Protein AF-A0A1A9QG24-F1 (afdb_monomer_lite)

Radius of gyration: 13.67 Å; chains: 1; bounding box: 30×37×31 Å

pLDDT: mean 81.53, std 14.42, range [37.28, 94.19]

Foldseek 3Di:
DAFDDDPPLVQLLVLLLVVLVVDVPHADDDLQHDPPRVVVSVVSSDRDPSNQVSLVVLVPDDDPDCPPPSNVSNVRRTHGDDPPPPPDD

Organism: NCBI:txid432608

Secondary structure (DSSP, 8-state):
-PBP-S--HHHHHHHHHHHHHHTSSS---GGG--TTHHHHHH-TTS--HHHHHHHHHHHTS--S-TTSHHHHHHHHHTBPPPP------

Sequence (89 aa):
MQLIKEPNNGEWTNKWGAFIDAHQKADPQGIWKISDWKNKKAQRSNVPQEFKTNCSNNGSKQVVDKKEGIYQKVKSYCTKPLPATPTKR

Structure (mmCIF, N/CA/C/O backbone):
data_AF-A0A1A9QG24-F1
#
_entry.id   AF-A0A1A9QG24-F1
#
loop_
_atom_site.group_PDB
_atom_site.id
_atom_site.type_symbol
_atom_site.label_atom_id
_atom_site.label_alt_id
_atom_site.label_comp_id
_atom_site.label_asym_id
_atom_site.label_entity_id
_atom_site.label_seq_id
_atom_site.pdbx_PDB_ins_code
_atom_site.Cartn_x
_atom_site.Cartn_y
_atom_site.Cartn_z
_atom_site.occupancy
_atom_site.B_iso_or_equiv
_atom_site.auth_seq_id
_atom_site.auth_comp_id
_atom_site.auth_asym_id
_atom_site.auth_atom_id
_atom_site.pdbx_PDB_model_num
ATOM 1 N N . MET A 1 1 ? 2.292 -5.536 16.350 1.00 60.22 1 MET A N 1
ATOM 2 C CA . MET A 1 1 ? 2.531 -5.286 14.909 1.00 60.22 1 MET A CA 1
ATOM 3 C C . MET A 1 1 ? 3.427 -4.071 14.804 1.00 60.22 1 MET A C 1
ATOM 5 O O . MET A 1 1 ? 3.073 -3.056 15.385 1.00 60.22 1 MET A O 1
ATOM 9 N N . GLN A 1 2 ? 4.573 -4.167 14.131 1.00 77.19 2 GLN A N 1
ATOM 10 C CA . GLN A 1 2 ? 5.454 -3.017 13.920 1.00 77.19 2 GLN A CA 1
ATOM 11 C C . GLN A 1 2 ? 5.288 -2.512 12.486 1.00 77.19 2 GLN A C 1
ATOM 13 O O . GLN A 1 2 ? 5.552 -3.252 11.536 1.00 77.19 2 GLN A O 1
ATOM 18 N N . LEU A 1 3 ? 4.821 -1.268 12.338 1.00 82.31 3 LEU A N 1
ATOM 19 C CA . LEU A 1 3 ? 4.747 -0.597 11.039 1.00 82.31 3 LEU A CA 1
ATOM 20 C C . LEU A 1 3 ? 6.155 -0.364 10.483 1.00 82.31 3 LEU A C 1
ATOM 22 O O . LEU A 1 3 ? 7.105 -0.139 11.241 1.00 82.31 3 LEU A O 1
ATOM 26 N N . ILE A 1 4 ? 6.283 -0.417 9.161 1.00 83.38 4 ILE A N 1
ATOM 27 C CA . ILE A 1 4 ? 7.490 0.023 8.465 1.00 83.38 4 ILE A CA 1
ATOM 28 C C . ILE A 1 4 ? 7.520 1.553 8.577 1.00 83.38 4 ILE A C 1
ATOM 30 O O . ILE A 1 4 ? 6.597 2.222 8.121 1.00 83.38 4 ILE A O 1
ATOM 34 N N . LYS A 1 5 ? 8.535 2.098 9.253 1.00 73.94 5 LYS A N 1
ATOM 35 C CA . LYS A 1 5 ? 8.687 3.548 9.492 1.00 73.94 5 LYS A CA 1
ATOM 36 C C . LYS A 1 5 ? 9.816 4.161 8.666 1.00 73.94 5 LYS A C 1
ATOM 38 O O . LYS A 1 5 ? 9.712 5.298 8.229 1.00 73.94 5 LYS A O 1
ATOM 43 N N . GLU A 1 6 ? 10.865 3.381 8.429 1.00 73.00 6 GLU A N 1
ATOM 44 C CA . GLU A 1 6 ? 12.068 3.825 7.733 1.00 73.00 6 GLU A CA 1
ATOM 45 C C . GLU A 1 6 ? 11.891 3.784 6.210 1.00 73.00 6 GLU A C 1
ATOM 47 O O . GLU A 1 6 ? 11.121 2.959 5.700 1.00 73.00 6 GLU A O 1
ATOM 52 N N . PRO A 1 7 ? 12.653 4.591 5.449 1.00 64.25 7 PRO A N 1
ATOM 53 C CA . PRO A 1 7 ? 12.697 4.541 3.990 1.00 64.25 7 PRO A CA 1
ATOM 54 C C . PRO A 1 7 ? 13.397 3.279 3.459 1.00 64.25 7 PRO A C 1
ATOM 56 O O . PRO A 1 7 ? 13.886 3.288 2.335 1.00 64.25 7 PRO A O 1
ATOM 59 N N . ASN A 1 8 ? 13.454 2.187 4.232 1.00 64.50 8 ASN A N 1
ATOM 60 C CA . ASN A 1 8 ? 14.115 0.957 3.824 1.00 64.50 8 ASN A CA 1
ATOM 61 C C . ASN A 1 8 ? 13.427 0.397 2.567 1.00 64.50 8 ASN A C 1
ATOM 63 O O . ASN A 1 8 ? 12.340 -0.187 2.625 1.00 64.50 8 ASN A O 1
ATOM 67 N N . ASN A 1 9 ? 14.046 0.654 1.413 1.00 68.06 9 ASN A N 1
ATOM 68 C CA . ASN A 1 9 ? 13.429 0.460 0.107 1.00 68.06 9 ASN A CA 1
ATOM 69 C C . ASN A 1 9 ? 13.095 -1.011 -0.153 1.00 68.06 9 ASN A C 1
ATOM 71 O O . ASN A 1 9 ? 12.106 -1.281 -0.827 1.00 68.06 9 ASN A O 1
ATOM 75 N N . GLY A 1 10 ? 13.843 -1.960 0.421 1.00 81.00 10 GLY A N 1
ATOM 76 C CA . GLY A 1 10 ? 13.581 -3.392 0.250 1.00 81.00 10 GLY A CA 1
ATOM 77 C C . GLY A 1 10 ? 12.239 -3.836 0.841 1.00 81.00 10 GLY A C 1
ATOM 78 O O . GLY A 1 10 ? 11.438 -4.474 0.155 1.00 81.00 10 GLY A O 1
ATOM 79 N N . GLU A 1 11 ? 11.951 -3.447 2.088 1.00 85.38 11 GLU A N 1
ATOM 80 C CA . GLU A 1 11 ? 10.692 -3.806 2.760 1.00 85.38 11 GLU A CA 1
ATOM 81 C C . GLU A 1 11 ? 9.493 -3.161 2.056 1.00 85.38 11 GLU A C 1
ATOM 83 O O . GLU A 1 11 ? 8.500 -3.827 1.758 1.00 85.38 11 GLU A O 1
ATOM 88 N N . TRP A 1 12 ? 9.610 -1.874 1.724 1.00 88.50 12 TRP A N 1
ATOM 89 C CA . TRP A 1 12 ? 8.564 -1.141 1.018 1.00 88.50 12 TRP A CA 1
ATOM 90 C C . TRP A 1 12 ? 8.304 -1.680 -0.389 1.00 88.50 12 TRP A C 1
ATOM 92 O O . TRP A 1 12 ? 7.145 -1.796 -0.780 1.00 88.50 12 TRP A O 1
ATOM 102 N N . THR A 1 13 ? 9.350 -2.053 -1.131 1.00 89.56 13 THR A N 1
ATOM 103 C CA . THR A 1 13 ? 9.222 -2.622 -2.483 1.00 89.56 13 THR A CA 1
ATOM 104 C C . THR A 1 13 ? 8.494 -3.961 -2.447 1.00 89.56 13 THR A C 1
ATOM 106 O O . THR A 1 13 ? 7.607 -4.207 -3.263 1.00 89.56 13 THR A O 1
ATOM 109 N N . ASN A 1 14 ? 8.796 -4.812 -1.460 1.00 89.19 14 ASN A N 1
ATOM 110 C CA . ASN A 1 14 ? 8.093 -6.081 -1.282 1.00 89.19 14 ASN A CA 1
ATOM 111 C C . ASN A 1 14 ? 6.592 -5.864 -1.023 1.00 89.19 14 ASN A C 1
ATOM 113 O O . ASN A 1 14 ? 5.746 -6.457 -1.696 1.00 89.19 14 ASN A O 1
ATOM 117 N N . LYS A 1 15 ? 6.258 -4.967 -0.088 1.00 91.31 15 LYS A N 1
ATOM 118 C CA . LYS A 1 15 ? 4.863 -4.659 0.252 1.00 91.31 15 LYS A CA 1
ATOM 119 C C . LYS A 1 15 ? 4.103 -3.993 -0.879 1.00 91.31 15 LYS A C 1
ATOM 121 O O . LYS A 1 15 ? 2.936 -4.311 -1.094 1.00 91.31 15 LYS A O 1
ATOM 126 N N . TRP A 1 16 ? 4.769 -3.111 -1.612 1.00 92.88 16 TRP A N 1
ATOM 127 C CA . TRP A 1 16 ? 4.215 -2.490 -2.801 1.00 92.88 16 TRP A CA 1
ATOM 128 C C . TRP A 1 16 ? 3.900 -3.528 -3.877 1.00 92.88 16 TRP A C 1
ATOM 130 O O . TRP A 1 16 ? 2.796 -3.538 -4.414 1.00 92.88 16 TRP A O 1
ATOM 140 N N . GLY A 1 17 ? 4.813 -4.474 -4.109 1.00 92.38 17 GLY A N 1
ATOM 141 C CA . GLY A 1 17 ? 4.571 -5.603 -4.998 1.00 92.38 17 GLY A CA 1
ATOM 142 C C . GLY A 1 17 ? 3.340 -6.421 -4.598 1.00 92.38 17 GLY A C 1
ATOM 143 O O . GLY A 1 17 ? 2.460 -6.645 -5.425 1.00 92.38 17 GLY A O 1
ATOM 144 N N . ALA A 1 18 ? 3.225 -6.788 -3.318 1.00 92.12 18 ALA A N 1
ATOM 145 C CA . ALA A 1 18 ? 2.058 -7.512 -2.810 1.00 92.12 18 ALA A CA 1
ATOM 146 C C .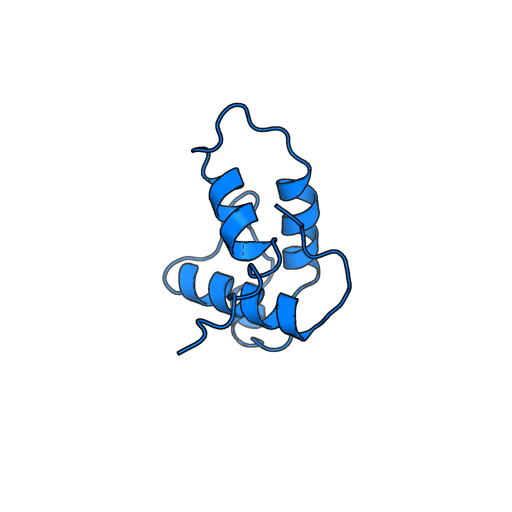 ALA A 1 18 ? 0.750 -6.711 -2.957 1.00 92.12 18 ALA A C 1
ATOM 148 O O . ALA A 1 18 ? -0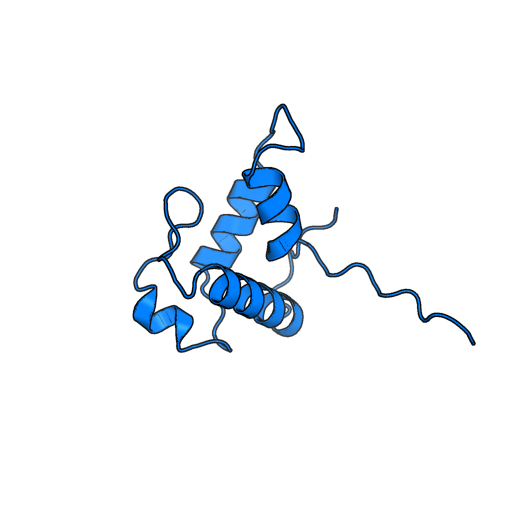.310 -7.277 -3.227 1.00 92.12 18 ALA A O 1
ATOM 149 N N . PHE A 1 19 ? 0.814 -5.388 -2.791 1.00 93.12 19 PHE A N 1
ATOM 150 C CA . PHE A 1 19 ? -0.330 -4.509 -3.000 1.00 93.12 19 PHE A CA 1
ATOM 151 C C . PHE A 1 19 ? -0.746 -4.454 -4.475 1.00 93.12 19 PHE A C 1
ATOM 153 O O . PHE A 1 19 ? -1.940 -4.539 -4.758 1.00 93.12 19 PHE A O 1
ATOM 160 N N . ILE A 1 20 ? 0.211 -4.371 -5.407 1.00 94.19 20 ILE A N 1
ATOM 161 C CA . ILE A 1 20 ? -0.042 -4.464 -6.854 1.00 94.19 20 ILE A CA 1
ATOM 162 C C . ILE A 1 20 ? -0.711 -5.788 -7.204 1.00 94.19 20 ILE A C 1
ATOM 164 O O . ILE A 1 20 ? -1.737 -5.781 -7.881 1.00 94.19 20 ILE A O 1
ATOM 168 N N . ASP A 1 21 ? -0.177 -6.903 -6.709 1.00 93.38 21 ASP A N 1
ATOM 169 C CA . ASP A 1 21 ? -0.694 -8.240 -7.017 1.00 93.38 21 ASP A CA 1
ATOM 170 C C . ASP A 1 21 ? -2.139 -8.419 -6.535 1.00 93.38 21 ASP A C 1
ATOM 172 O O . ASP A 1 21 ? -2.988 -8.931 -7.264 1.00 93.38 21 ASP A O 1
ATOM 176 N N . ALA A 1 22 ? -2.456 -7.897 -5.347 1.00 91.75 22 ALA A N 1
ATOM 177 C CA . ALA A 1 22 ? -3.812 -7.906 -4.804 1.00 91.75 22 ALA A CA 1
ATOM 178 C C . ALA A 1 22 ? -4.808 -7.025 -5.589 1.00 91.75 22 ALA A C 1
ATOM 180 O O . ALA A 1 22 ? -6.016 -7.231 -5.484 1.00 91.75 22 ALA A O 1
ATOM 181 N N . HIS A 1 23 ? -4.318 -6.067 -6.382 1.00 93.06 23 HIS A N 1
ATOM 182 C CA . HIS A 1 23 ? -5.119 -5.092 -7.133 1.00 93.06 23 HIS A CA 1
ATOM 183 C C . HIS A 1 23 ? -4.882 -5.185 -8.654 1.00 93.06 23 HIS A C 1
ATOM 185 O O . HIS A 1 23 ? -5.098 -4.225 -9.395 1.00 93.06 23 HIS A O 1
ATOM 191 N N . GLN A 1 24 ? -4.455 -6.349 -9.162 1.00 89.62 24 GLN A N 1
ATOM 192 C CA . GLN A 1 24 ? -4.277 -6.550 -10.608 1.00 89.62 24 GLN A CA 1
ATOM 193 C C . GLN A 1 24 ? -5.597 -6.461 -11.378 1.00 89.62 24 GLN A C 1
ATOM 195 O O . GLN A 1 24 ? -5.631 -5.922 -12.483 1.00 89.62 24 GLN A O 1
ATOM 200 N N . LYS A 1 25 ? -6.675 -6.986 -10.783 1.00 89.75 25 LYS A N 1
ATOM 201 C CA . LYS A 1 25 ? -8.004 -7.075 -11.404 1.00 89.75 25 LYS A CA 1
ATOM 202 C C . LYS A 1 25 ? -8.850 -5.813 -11.218 1.00 89.75 25 LYS A C 1
ATOM 204 O O . LYS A 1 25 ? -9.794 -5.615 -11.973 1.00 89.75 25 LYS A O 1
ATOM 209 N N . ALA A 1 26 ? -8.541 -4.991 -10.215 1.00 91.38 26 ALA A N 1
ATOM 210 C CA . ALA A 1 26 ? -9.305 -3.793 -9.890 1.00 91.38 26 ALA A CA 1
ATOM 211 C C . ALA A 1 26 ? -8.419 -2.737 -9.228 1.00 91.38 26 ALA A C 1
ATOM 213 O O . ALA A 1 26 ? -7.637 -3.047 -8.328 1.00 91.38 26 ALA A O 1
ATOM 214 N N . ASP A 1 27 ? -8.590 -1.487 -9.651 1.00 92.81 27 ASP A N 1
ATOM 215 C CA . ASP A 1 27 ? -7.847 -0.350 -9.121 1.00 92.81 27 ASP A CA 1
ATOM 216 C C . ASP A 1 27 ? -8.175 -0.129 -7.637 1.00 92.81 27 ASP A C 1
ATOM 218 O O . ASP A 1 27 ? -9.346 -0.215 -7.247 1.00 92.81 27 ASP A O 1
ATOM 222 N N . PRO A 1 28 ? -7.180 0.194 -6.795 1.00 91.25 28 PRO A N 1
ATOM 223 C CA . PRO A 1 28 ? -7.416 0.420 -5.380 1.00 91.25 28 PRO A CA 1
ATOM 224 C C . PRO A 1 28 ? -8.313 1.650 -5.168 1.00 91.25 28 PRO A C 1
ATOM 226 O O . PRO A 1 28 ? -8.090 2.714 -5.746 1.00 91.25 28 PRO A O 1
ATOM 229 N N . GLN A 1 29 ? -9.333 1.504 -4.319 1.00 88.25 29 GLN A N 1
ATOM 230 C CA . GLN A 1 29 ? -10.356 2.526 -4.064 1.00 88.25 29 GLN A CA 1
ATOM 231 C C . GLN A 1 29 ? -10.331 3.039 -2.616 1.00 88.25 29 GLN A C 1
ATOM 233 O O . GLN A 1 29 ? -9.739 2.433 -1.714 1.00 88.25 29 GLN A O 1
ATOM 238 N N . GLY A 1 30 ? -11.028 4.156 -2.385 1.00 88.19 30 GLY A N 1
ATOM 239 C CA . GLY A 1 30 ? -11.251 4.732 -1.057 1.00 88.19 30 GLY A CA 1
ATOM 240 C C . GLY A 1 30 ? -9.949 5.087 -0.337 1.00 88.19 30 GLY A C 1
ATOM 241 O O . GLY A 1 30 ? -9.061 5.711 -0.908 1.00 88.19 30 GLY A O 1
ATOM 242 N N . ILE A 1 31 ? -9.811 4.645 0.915 1.00 85.69 31 ILE A N 1
ATOM 243 C CA . ILE A 1 31 ? -8.642 4.912 1.779 1.00 85.69 31 ILE A CA 1
ATOM 244 C C . ILE A 1 31 ? -7.329 4.256 1.308 1.00 85.69 31 ILE A C 1
ATOM 246 O O . ILE A 1 31 ? -6.295 4.432 1.950 1.00 85.69 31 ILE A O 1
ATOM 250 N N . TRP A 1 32 ? -7.385 3.446 0.248 1.00 90.50 32 TRP A N 1
ATOM 251 C CA . TRP A 1 32 ? -6.225 2.825 -0.397 1.00 90.50 32 TRP A CA 1
ATOM 252 C C . TRP A 1 32 ? -5.984 3.363 -1.807 1.00 90.50 32 TRP A C 1
ATOM 254 O O . TRP A 1 32 ? -5.087 2.872 -2.486 1.00 90.50 32 TRP A O 1
ATOM 264 N N . LYS A 1 33 ? -6.769 4.354 -2.252 1.00 92.94 33 LYS A N 1
ATOM 265 C CA . LYS A 1 33 ? -6.639 4.959 -3.576 1.00 92.94 33 LYS A CA 1
ATOM 266 C C . LYS A 1 33 ? -5.220 5.482 -3.793 1.00 92.94 33 LYS A C 1
ATOM 268 O O . LYS A 1 33 ? -4.614 6.072 -2.898 1.00 92.94 33 LYS A O 1
ATOM 273 N N . ILE A 1 34 ? -4.726 5.268 -5.007 1.00 93.56 34 ILE A N 1
ATOM 274 C CA . ILE A 1 34 ? -3.438 5.760 -5.492 1.00 93.56 34 ILE A CA 1
ATOM 275 C C . ILE A 1 34 ? -3.692 6.487 -6.808 1.00 93.56 34 ILE A C 1
ATOM 277 O O . ILE A 1 34 ? -4.343 5.940 -7.702 1.00 93.56 34 ILE A O 1
ATOM 281 N N . SER A 1 35 ? -3.211 7.727 -6.916 1.00 93.62 35 SER A N 1
ATOM 282 C CA . SER A 1 35 ? -3.308 8.497 -8.161 1.00 93.62 35 SER A CA 1
ATOM 283 C C . SER A 1 35 ? -2.431 7.858 -9.237 1.00 93.62 35 SER A C 1
ATOM 285 O O . SER A 1 35 ? -1.405 7.262 -8.916 1.00 93.62 35 SER A O 1
ATOM 287 N N . ASP A 1 36 ? -2.827 7.939 -10.507 1.00 93.38 36 ASP A N 1
ATOM 288 C CA . ASP A 1 36 ? -2.077 7.355 -11.630 1.00 93.38 36 ASP A CA 1
ATOM 289 C C . ASP A 1 36 ? -1.709 5.876 -11.442 1.00 93.38 36 ASP A C 1
ATOM 291 O O . ASP A 1 36 ? -0.622 5.424 -11.815 1.00 93.38 36 ASP A O 1
ATOM 295 N N . TRP A 1 37 ? -2.630 5.098 -10.861 1.00 94.00 37 TRP A N 1
ATOM 296 C CA . TRP A 1 37 ? -2.424 3.686 -10.534 1.00 94.00 37 TRP A CA 1
ATOM 297 C C . TRP A 1 37 ? -1.835 2.871 -11.691 1.00 94.00 37 TRP A C 1
ATOM 299 O O . TRP A 1 37 ? -0.894 2.108 -11.483 1.00 94.00 37 TRP A O 1
ATOM 309 N N . LYS A 1 38 ? -2.341 3.058 -12.918 1.00 91.81 38 LYS A N 1
ATOM 310 C CA . LYS A 1 38 ? -1.856 2.344 -14.112 1.00 91.81 38 LYS A CA 1
ATOM 311 C C . LYS A 1 38 ? -0.359 2.552 -14.363 1.00 91.81 38 LYS A C 1
ATOM 313 O O . LYS A 1 38 ? 0.321 1.591 -14.706 1.00 91.81 38 LYS A O 1
ATOM 318 N N . ASN A 1 39 ? 0.146 3.764 -14.146 1.00 93.06 39 ASN A N 1
ATOM 319 C CA . ASN A 1 39 ? 1.559 4.089 -14.333 1.00 93.06 39 ASN A CA 1
ATOM 320 C C . ASN A 1 39 ? 2.389 3.597 -13.144 1.00 93.06 39 ASN A C 1
ATOM 322 O O . ASN A 1 39 ? 3.418 2.948 -13.318 1.00 93.06 39 ASN A O 1
ATOM 326 N N . LYS A 1 40 ? 1.910 3.835 -11.919 1.00 93.19 40 LYS A N 1
ATOM 327 C CA . LYS A 1 40 ? 2.644 3.470 -10.700 1.00 93.19 40 LYS A CA 1
ATOM 328 C C . LYS A 1 40 ? 2.763 1.959 -10.513 1.00 93.19 40 LYS A C 1
ATOM 330 O O . LYS A 1 40 ? 3.818 1.487 -10.101 1.00 93.19 40 LYS A O 1
ATOM 335 N N . LYS A 1 41 ? 1.732 1.178 -10.863 1.00 92.44 41 LYS A N 1
ATOM 336 C CA . LYS A 1 41 ? 1.778 -0.292 -10.762 1.00 92.44 41 LYS A CA 1
ATOM 337 C C . LYS A 1 41 ? 2.782 -0.929 -11.727 1.00 92.44 41 LYS A C 1
ATOM 339 O O . LYS A 1 41 ? 3.284 -2.012 -11.445 1.00 92.44 41 LYS A O 1
ATOM 344 N N . ALA A 1 42 ? 3.086 -0.261 -12.844 1.00 91.56 42 ALA A N 1
ATOM 345 C CA . ALA A 1 42 ? 4.122 -0.697 -13.778 1.00 91.56 42 ALA A CA 1
ATOM 346 C C . ALA A 1 42 ? 5.537 -0.473 -13.211 1.00 91.56 42 ALA A C 1
ATOM 348 O O . ALA A 1 42 ? 6.470 -1.192 -13.557 1.00 91.56 42 ALA A O 1
ATOM 349 N N . GLN A 1 43 ? 5.698 0.480 -12.289 1.00 91.19 43 GLN A N 1
ATOM 350 C CA . GLN A 1 43 ? 6.968 0.799 -11.641 1.00 91.19 43 GLN A CA 1
ATOM 351 C C . GLN A 1 43 ? 7.089 0.090 -10.284 1.00 91.19 43 GLN A C 1
ATOM 353 O O . GLN A 1 43 ? 7.090 0.712 -9.223 1.00 91.19 43 GLN A O 1
ATOM 358 N N . ARG A 1 44 ? 7.206 -1.241 -10.300 1.00 88.06 44 ARG A N 1
ATOM 359 C CA . ARG A 1 44 ? 7.218 -2.063 -9.073 1.00 88.06 44 ARG A CA 1
ATOM 360 C C . ARG A 1 44 ? 8.377 -1.746 -8.118 1.00 88.06 44 ARG A C 1
ATOM 362 O O . ARG A 1 44 ? 8.235 -1.931 -6.917 1.00 88.06 44 ARG A O 1
ATOM 369 N N . SER A 1 45 ? 9.499 -1.249 -8.630 1.00 87.38 45 SER A N 1
ATOM 370 C CA . SER A 1 45 ? 10.666 -0.835 -7.834 1.00 87.38 45 SER A CA 1
ATOM 371 C C . SER A 1 45 ? 10.529 0.579 -7.257 1.00 87.38 45 SER A C 1
ATOM 373 O O . SER A 1 45 ? 11.280 0.954 -6.361 1.00 87.38 45 SER A O 1
ATOM 375 N N . ASN A 1 46 ? 9.593 1.377 -7.778 1.00 90.00 46 ASN A N 1
ATOM 376 C CA . ASN A 1 46 ? 9.367 2.753 -7.358 1.00 90.00 46 ASN A CA 1
ATOM 377 C C . ASN A 1 46 ? 8.147 2.807 -6.442 1.00 90.00 46 ASN A C 1
ATOM 379 O O . ASN A 1 46 ? 7.006 2.844 -6.900 1.00 90.00 46 ASN A O 1
ATOM 383 N N . VAL A 1 47 ? 8.387 2.780 -5.133 1.00 91.19 47 VAL A N 1
ATOM 384 C CA . VAL A 1 47 ? 7.302 2.783 -4.152 1.00 91.19 47 VAL A CA 1
ATOM 385 C C . VAL A 1 47 ? 6.711 4.189 -4.043 1.00 91.19 47 VAL A C 1
ATOM 387 O O . VAL A 1 47 ? 7.408 5.095 -3.577 1.00 91.19 47 VAL A O 1
ATOM 390 N N . PRO A 1 48 ? 5.425 4.392 -4.384 1.00 92.19 48 PRO A N 1
ATOM 391 C CA . PRO A 1 48 ? 4.813 5.710 -4.314 1.00 92.19 48 PRO A CA 1
ATOM 392 C C . PRO A 1 48 ? 4.762 6.235 -2.881 1.00 92.19 48 PRO A C 1
ATOM 394 O O . PRO A 1 48 ? 4.401 5.504 -1.954 1.00 92.19 48 PRO A O 1
ATOM 397 N N . GLN A 1 49 ? 5.018 7.531 -2.702 1.00 90.81 49 GLN A N 1
ATOM 398 C CA . GLN A 1 49 ? 4.869 8.170 -1.394 1.00 90.81 49 GLN A CA 1
ATOM 399 C C . GLN A 1 49 ? 3.431 8.051 -0.869 1.00 90.81 49 GLN A C 1
ATOM 401 O O . GLN A 1 49 ? 3.235 7.787 0.310 1.00 90.81 49 GLN A O 1
ATOM 406 N N . GLU A 1 50 ? 2.425 8.141 -1.746 1.00 91.44 50 GLU A N 1
ATOM 407 C CA . GLU A 1 50 ? 1.014 7.930 -1.387 1.00 91.44 50 GLU A CA 1
ATOM 408 C C . GLU A 1 50 ? 0.761 6.567 -0.738 1.00 91.44 50 GLU A C 1
ATOM 410 O O . GLU A 1 50 ? 0.002 6.477 0.220 1.00 91.44 50 GLU A O 1
ATOM 415 N N . PHE A 1 51 ? 1.416 5.505 -1.217 1.00 92.06 51 PHE A N 1
ATOM 416 C CA . PHE A 1 51 ? 1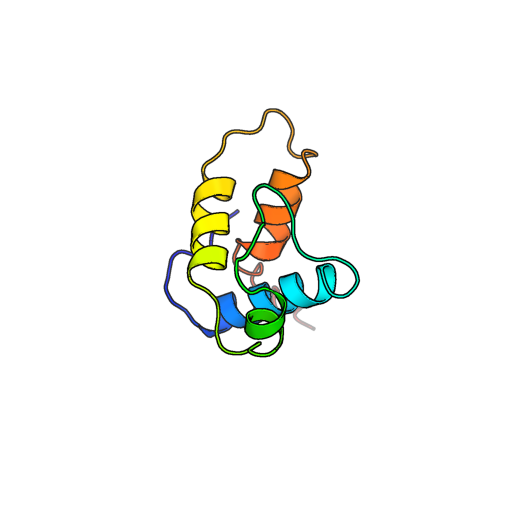.270 4.176 -0.630 1.00 92.06 51 PHE A CA 1
ATOM 417 C C . PHE A 1 51 ? 1.808 4.146 0.808 1.00 92.06 51 PHE A C 1
ATOM 419 O O . PHE A 1 51 ? 1.133 3.655 1.716 1.00 92.06 51 PHE A O 1
ATOM 426 N N . LYS A 1 52 ? 2.981 4.751 1.037 1.00 90.50 52 LYS A N 1
ATOM 427 C CA . LYS A 1 52 ? 3.575 4.888 2.377 1.00 90.50 52 LYS A CA 1
ATOM 428 C C . LYS A 1 52 ? 2.698 5.747 3.293 1.00 90.50 52 LYS A C 1
ATOM 430 O O . LYS A 1 52 ? 2.424 5.360 4.426 1.00 90.50 52 LYS A O 1
ATOM 435 N N . THR A 1 53 ? 2.186 6.867 2.786 1.00 90.19 53 THR A N 1
ATOM 436 C CA . THR A 1 53 ? 1.266 7.754 3.510 1.00 90.19 53 THR A CA 1
ATOM 437 C C . THR A 1 53 ? -0.036 7.043 3.876 1.00 90.19 53 THR A C 1
ATOM 439 O O . THR A 1 53 ? -0.486 7.150 5.014 1.00 90.19 53 THR A O 1
ATOM 442 N N . ASN A 1 54 ? -0.613 6.251 2.967 1.00 90.75 54 ASN A N 1
ATOM 443 C CA . ASN A 1 54 ? -1.796 5.436 3.254 1.00 90.75 54 ASN A CA 1
ATOM 444 C C . ASN A 1 54 ? -1.524 4.455 4.397 1.00 90.75 54 ASN A C 1
ATOM 446 O O . ASN A 1 54 ? -2.373 4.282 5.271 1.00 90.75 54 ASN A O 1
ATOM 450 N N . CYS A 1 55 ? -0.333 3.859 4.440 1.00 90.12 55 CYS A N 1
ATOM 451 C CA . CYS A 1 55 ? 0.078 3.002 5.544 1.00 90.12 55 CYS A CA 1
ATOM 452 C C . CYS A 1 55 ? 0.181 3.737 6.885 1.00 90.12 55 CYS A C 1
ATOM 454 O O . CYS A 1 55 ? -0.327 3.227 7.884 1.00 90.12 55 CYS A O 1
ATOM 456 N N . SER A 1 56 ? 0.768 4.933 6.917 1.00 87.44 56 SER A N 1
ATOM 457 C CA . SER A 1 56 ? 0.836 5.754 8.133 1.00 87.44 56 SER A CA 1
ATOM 458 C C . SER A 1 56 ? -0.555 6.192 8.599 1.00 87.44 56 SER A C 1
ATOM 460 O O . SER A 1 56 ? -0.906 6.016 9.766 1.00 87.44 56 SER A O 1
ATOM 462 N N . ASN A 1 57 ? -1.386 6.681 7.677 1.00 87.38 57 ASN A N 1
ATOM 463 C CA . ASN A 1 57 ? -2.731 7.169 7.975 1.00 87.38 57 ASN A CA 1
ATOM 464 C C . ASN A 1 57 ? -3.651 6.043 8.448 1.00 87.38 57 ASN A C 1
ATOM 466 O O . ASN A 1 57 ? -4.328 6.178 9.462 1.00 87.38 57 ASN A O 1
ATOM 470 N N . ASN A 1 58 ? -3.673 4.914 7.736 1.00 87.12 58 ASN A N 1
ATOM 471 C CA . ASN A 1 58 ? -4.530 3.785 8.091 1.00 87.12 58 ASN A CA 1
ATOM 472 C C . ASN A 1 58 ? -3.994 3.014 9.302 1.00 87.12 58 ASN A C 1
ATOM 474 O O . ASN A 1 58 ? -4.789 2.486 10.072 1.00 87.12 58 ASN A O 1
ATOM 478 N N . GLY A 1 59 ? -2.674 2.977 9.505 1.00 83.94 59 GLY A N 1
ATOM 479 C CA . GLY A 1 59 ? -2.053 2.365 10.679 1.00 83.94 59 GLY A CA 1
ATOM 480 C C . GLY A 1 59 ? -2.244 3.153 11.976 1.00 83.94 59 GLY A C 1
ATOM 481 O O . GLY A 1 59 ? -2.113 2.569 13.048 1.00 83.94 59 GLY A O 1
ATOM 482 N N . SER A 1 60 ? -2.578 4.443 11.883 1.00 81.81 60 SER A N 1
ATOM 483 C CA . SER A 1 60 ? -2.844 5.314 13.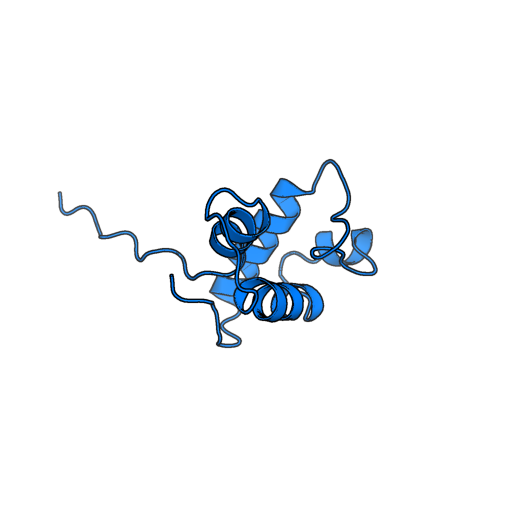039 1.00 81.81 60 SER A CA 1
ATOM 484 C C . SER A 1 60 ? -4.325 5.365 13.432 1.00 81.81 60 SER A C 1
ATOM 486 O O . SER A 1 60 ? -4.667 5.924 14.471 1.00 81.81 60 SER A O 1
ATOM 488 N N . LYS A 1 61 ? -5.220 4.796 12.616 1.00 81.38 61 LYS A N 1
ATOM 489 C CA . LYS A 1 61 ? -6.656 4.757 12.912 1.00 81.38 61 LYS A CA 1
ATOM 490 C C . LYS A 1 61 ? -6.949 3.722 13.992 1.00 81.38 61 LYS A C 1
ATOM 492 O O . LYS A 1 61 ? -6.528 2.570 13.893 1.00 81.38 61 LYS A O 1
ATOM 497 N N . GLN A 1 62 ? -7.722 4.130 14.995 1.00 73.00 62 GLN A N 1
ATOM 498 C CA . GLN A 1 62 ? -8.340 3.197 15.928 1.00 73.00 62 GLN A CA 1
ATOM 499 C C . GLN A 1 62 ? -9.519 2.514 15.233 1.00 73.00 62 GLN A C 1
ATOM 501 O O . GLN A 1 62 ? -10.379 3.176 14.659 1.00 73.00 62 GLN A O 1
ATOM 506 N N . VAL A 1 63 ? -9.521 1.187 15.268 1.00 75.56 63 VAL A N 1
ATOM 507 C CA . VAL A 1 63 ? -10.601 0.336 14.761 1.00 75.56 63 VAL A CA 1
ATOM 508 C C . VAL A 1 63 ? -11.241 -0.379 15.935 1.00 75.56 63 VAL A C 1
ATOM 510 O O . VAL A 1 63 ? -10.542 -0.727 16.892 1.00 75.56 63 VAL A O 1
ATOM 513 N N . VAL A 1 64 ? -12.551 -0.598 15.872 1.00 65.56 64 VAL A N 1
ATOM 514 C CA . VAL A 1 64 ? -13.280 -1.267 16.958 1.00 65.56 64 VAL A CA 1
ATOM 515 C C . VAL A 1 64 ? -13.105 -2.783 16.841 1.00 65.56 64 VAL A C 1
ATOM 517 O O . VAL A 1 64 ? -12.994 -3.469 17.856 1.00 65.56 64 VAL A O 1
ATOM 520 N N . ASP A 1 65 ? -12.974 -3.303 15.614 1.00 65.12 65 ASP A N 1
ATOM 521 C CA . ASP A 1 65 ? -12.734 -4.725 15.357 1.00 65.12 65 ASP A CA 1
ATOM 522 C C . ASP A 1 65 ? -11.461 -4.964 14.518 1.00 65.12 65 ASP A C 1
ATOM 524 O O . ASP A 1 65 ? -11.206 -4.341 13.488 1.00 65.12 65 ASP A O 1
ATOM 528 N N . LYS A 1 66 ? -10.657 -5.951 14.926 1.00 62.12 66 LYS A N 1
ATOM 529 C CA . LYS A 1 66 ? -9.480 -6.440 14.182 1.00 62.12 66 LYS A CA 1
ATOM 530 C C . LYS A 1 66 ? -9.863 -7.202 12.905 1.00 62.12 66 LYS A C 1
ATOM 532 O O . LYS A 1 66 ? -9.000 -7.503 12.074 1.00 62.12 66 LYS A O 1
ATOM 537 N N . LYS A 1 67 ? -11.137 -7.560 12.751 1.00 58.56 67 LYS A N 1
ATOM 538 C CA . LYS A 1 67 ? -11.715 -8.115 11.524 1.00 58.56 67 LYS A CA 1
ATOM 539 C C . LYS A 1 67 ? -12.046 -7.037 10.499 1.00 58.56 67 LYS A C 1
ATOM 541 O O . LYS A 1 67 ? -12.279 -7.383 9.343 1.00 58.56 67 LYS A O 1
ATOM 546 N N . GLU A 1 68 ? -12.025 -5.755 10.875 1.00 68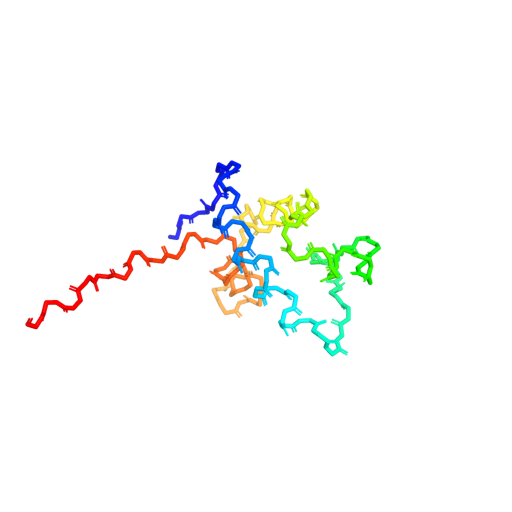.38 68 GLU A N 1
ATOM 547 C CA . GLU A 1 68 ? -12.193 -4.682 9.904 1.00 68.38 68 GLU A CA 1
ATOM 548 C C . GLU A 1 68 ? -11.140 -4.807 8.801 1.00 68.38 68 GLU A C 1
ATOM 550 O O . GLU A 1 68 ? -9.941 -4.989 9.052 1.00 68.38 68 GLU A O 1
ATOM 555 N N . GLY A 1 69 ? -11.588 -4.682 7.549 1.00 76.81 69 GLY A N 1
ATOM 556 C CA . GLY A 1 69 ? -10.724 -4.850 6.382 1.00 76.81 69 GLY A CA 1
ATOM 557 C C . GLY A 1 69 ? -9.509 -3.919 6.398 1.00 76.81 69 GLY A C 1
ATOM 558 O O . GLY A 1 69 ? -8.473 -4.254 5.828 1.00 76.81 69 GLY A O 1
ATOM 559 N N . ILE A 1 70 ? -9.588 -2.780 7.092 1.00 81.25 70 ILE A N 1
ATOM 560 C CA . ILE A 1 70 ? -8.460 -1.862 7.258 1.00 81.25 70 ILE A CA 1
ATOM 561 C C . ILE A 1 70 ? -7.344 -2.460 8.128 1.00 81.25 70 ILE A C 1
ATOM 563 O O . ILE A 1 70 ? -6.183 -2.362 7.738 1.00 81.25 70 ILE A O 1
ATOM 567 N N . TYR A 1 71 ? -7.664 -3.154 9.227 1.00 81.31 71 TYR A N 1
ATOM 568 C CA . TYR A 1 71 ? -6.666 -3.784 10.097 1.00 81.31 71 TYR A CA 1
ATOM 569 C C . TYR A 1 71 ? -5.901 -4.876 9.345 1.00 81.31 71 TYR A C 1
ATOM 571 O O . TYR A 1 71 ? -4.669 -4.912 9.365 1.00 81.31 71 TYR A O 1
ATOM 579 N N . GLN A 1 72 ? -6.623 -5.726 8.609 1.00 83.81 72 GLN A N 1
ATOM 580 C CA . GLN A 1 72 ? -6.022 -6.798 7.808 1.00 83.81 72 GLN A CA 1
ATOM 581 C C . GLN A 1 72 ? -5.158 -6.250 6.665 1.00 83.81 72 GLN A C 1
ATOM 583 O O . GLN A 1 72 ? -4.068 -6.766 6.406 1.00 83.81 72 GLN A O 1
ATOM 588 N N . LYS A 1 73 ? -5.595 -5.169 6.008 1.00 87.25 73 LYS A N 1
ATOM 589 C CA . LYS A 1 73 ? -4.812 -4.512 4.952 1.00 87.25 73 LYS A CA 1
ATOM 590 C C . LYS A 1 73 ? -3.559 -3.833 5.504 1.00 87.25 73 LYS A C 1
ATOM 592 O O . LYS A 1 73 ? -2.485 -4.020 4.944 1.00 87.25 73 LYS A O 1
ATOM 597 N N . VAL A 1 74 ? -3.647 -3.134 6.638 1.00 87.62 74 VAL A N 1
ATOM 598 C CA . VAL A 1 74 ? -2.472 -2.554 7.317 1.00 87.62 74 VAL A CA 1
ATOM 599 C C . VAL A 1 74 ? -1.490 -3.653 7.739 1.00 87.62 74 VAL A C 1
ATOM 601 O O . VAL A 1 74 ? -0.288 -3.525 7.514 1.00 87.62 74 VAL A O 1
ATOM 604 N N . LYS A 1 75 ? -1.984 -4.777 8.269 1.00 86.00 75 LYS A N 1
ATOM 605 C CA . LYS A 1 75 ? -1.168 -5.965 8.580 1.00 86.00 75 LYS A CA 1
ATOM 606 C C . LYS A 1 75 ? -0.475 -6.558 7.364 1.00 86.00 75 LYS A C 1
ATOM 608 O O . LYS A 1 75 ? 0.676 -6.980 7.442 1.00 86.00 75 LYS A O 1
ATOM 613 N N . SER A 1 76 ? -1.155 -6.574 6.231 1.00 87.00 76 SER A N 1
ATOM 614 C CA . SER A 1 76 ? -0.606 -7.166 5.016 1.00 87.00 76 SER A CA 1
ATOM 615 C C . SER A 1 76 ? 0.433 -6.250 4.367 1.00 87.00 76 SER A C 1
ATOM 617 O O . SER A 1 76 ? 1.523 -6.711 4.019 1.00 87.00 76 SER A O 1
ATOM 619 N N . TYR A 1 77 ? 0.140 -4.952 4.267 1.00 90.25 77 TYR A N 1
ATOM 620 C CA . TYR A 1 77 ? 0.876 -4.017 3.411 1.00 90.25 77 TYR A CA 1
ATOM 621 C C . TYR A 1 77 ? 1.793 -3.043 4.151 1.00 90.25 77 TYR A C 1
ATOM 623 O O . TYR A 1 77 ? 2.679 -2.470 3.532 1.00 90.25 77 TYR A O 1
ATOM 631 N N . CYS A 1 78 ? 1.617 -2.851 5.457 1.00 90.12 78 CYS A N 1
ATOM 632 C CA . CYS A 1 78 ? 2.273 -1.754 6.175 1.00 90.12 78 CYS A CA 1
ATOM 633 C C . CYS A 1 78 ? 3.169 -2.209 7.322 1.00 90.12 78 CYS A C 1
ATOM 635 O O . CYS A 1 78 ? 3.864 -1.385 7.915 1.00 90.12 78 CYS A O 1
ATOM 637 N N . THR A 1 79 ? 3.161 -3.498 7.668 1.00 87.06 79 THR A N 1
ATOM 638 C CA . THR A 1 79 ? 4.011 -4.025 8.741 1.00 87.06 79 THR A CA 1
ATOM 639 C C . THR A 1 79 ? 5.170 -4.832 8.228 1.00 87.06 79 THR A C 1
ATOM 641 O O . THR A 1 79 ? 5.041 -5.554 7.236 1.00 87.06 79 THR A O 1
ATOM 644 N N . LYS A 1 80 ? 6.285 -4.732 8.953 1.00 79.75 80 LYS A N 1
ATOM 645 C CA . LYS A 1 80 ? 7.480 -5.521 8.681 1.00 79.75 80 LYS A CA 1
ATOM 646 C C . LYS A 1 80 ? 7.098 -6.999 8.585 1.00 79.75 80 LYS A C 1
ATOM 648 O O . LYS A 1 80 ? 6.254 -7.444 9.378 1.00 79.75 80 LYS A O 1
ATOM 653 N N . PRO A 1 81 ? 7.646 -7.755 7.616 1.00 67.00 81 PRO A N 1
ATOM 654 C CA . 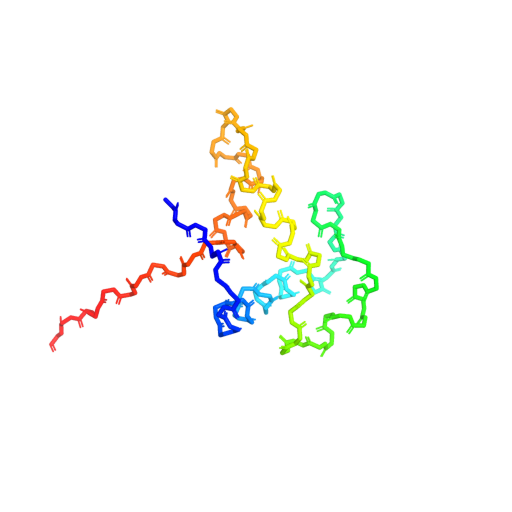PRO A 1 81 ? 7.533 -9.203 7.672 1.00 67.00 81 PRO A CA 1
ATOM 655 C C . PRO A 1 81 ? 8.015 -9.642 9.056 1.00 67.00 81 PRO A C 1
ATOM 657 O O . PRO A 1 81 ? 9.018 -9.131 9.560 1.00 67.00 81 PRO A O 1
ATOM 660 N N . LEU A 1 82 ? 7.263 -10.532 9.707 1.00 57.16 82 LEU A N 1
ATOM 661 C CA . LEU A 1 82 ? 7.800 -11.195 10.890 1.00 57.16 82 LEU A CA 1
ATOM 662 C C . LEU A 1 82 ? 9.129 -11.817 10.449 1.00 57.16 82 LEU A C 1
ATOM 664 O O . LEU A 1 82 ? 9.140 -12.421 9.370 1.00 57.16 82 LEU A O 1
ATOM 668 N N . PRO A 1 83 ? 10.235 -11.641 11.197 1.00 46.75 83 PRO A N 1
ATOM 669 C CA . PRO A 1 83 ? 11.432 -12.405 10.903 1.00 46.75 83 PRO A CA 1
ATOM 670 C C . PRO A 1 83 ? 10.979 -13.859 10.878 1.00 46.75 83 PRO A C 1
ATOM 672 O O . PRO A 1 83 ? 10.437 -14.353 11.869 1.00 46.75 83 PRO A O 1
ATOM 675 N N . ALA A 1 84 ? 11.086 -14.501 9.714 1.00 45.50 84 ALA A N 1
ATOM 676 C CA . ALA A 1 84 ? 10.931 -15.936 9.644 1.00 45.50 84 ALA A CA 1
ATOM 677 C C . ALA A 1 84 ? 11.975 -16.460 10.621 1.00 45.50 84 ALA A C 1
ATOM 679 O O . ALA A 1 84 ? 13.175 -16.279 10.405 1.00 45.50 84 ALA A O 1
ATOM 680 N N . THR A 1 85 ? 11.531 -16.994 11.754 1.00 37.28 85 THR A N 1
ATOM 681 C CA . THR A 1 85 ? 12.419 -17.773 12.596 1.00 37.28 85 THR A CA 1
ATOM 682 C C . THR A 1 85 ? 13.054 -18.804 11.667 1.00 37.28 85 THR A C 1
ATOM 684 O O . THR A 1 85 ? 12.319 -19.503 10.963 1.00 37.28 85 THR A O 1
ATOM 687 N N . PRO A 1 86 ? 14.394 -18.879 11.577 1.00 44.62 86 PRO A N 1
ATOM 688 C CA . PRO A 1 86 ? 15.012 -19.958 10.838 1.00 44.62 86 PRO A CA 1
ATOM 689 C C . PRO A 1 86 ? 14.568 -21.233 11.549 1.00 44.62 86 PRO A C 1
ATOM 691 O O . PRO A 1 86 ? 14.895 -21.449 12.718 1.00 44.62 86 PRO A O 1
ATOM 694 N N . THR A 1 87 ? 13.737 -22.039 10.888 1.00 44.78 87 THR A N 1
ATOM 695 C CA . THR A 1 87 ? 13.463 -23.401 11.329 1.00 44.78 87 THR A CA 1
ATOM 696 C C . THR A 1 87 ? 14.797 -24.129 11.283 1.00 44.78 87 THR A C 1
ATOM 698 O O . THR A 1 87 ? 15.249 -24.563 10.229 1.00 44.78 87 THR A O 1
ATOM 701 N N . LYS A 1 88 ? 15.448 -24.179 12.445 1.00 45.62 88 LYS A N 1
ATOM 702 C CA . LYS A 1 88 ? 16.542 -25.084 12.769 1.00 45.62 88 LYS A CA 1
ATOM 703 C C . LYS A 1 88 ? 16.101 -26.486 12.330 1.00 45.62 88 LYS A C 1
ATOM 705 O O . LYS A 1 88 ? 15.088 -26.977 12.830 1.00 45.62 88 LYS A O 1
ATOM 710 N N . ARG A 1 89 ? 16.819 -27.096 11.393 1.00 44.47 89 ARG A N 1
ATOM 711 C CA . ARG A 1 89 ? 16.799 -28.541 11.183 1.00 44.47 89 ARG A CA 1
ATOM 712 C C . ARG A 1 89 ? 18.238 -29.016 11.134 1.00 44.47 89 ARG A C 1
ATOM 714 O O . ARG A 1 89 ? 19.040 -28.315 10.482 1.00 44.47 89 ARG A O 1
#